Protein AF-A0A5W3FKN4-F1 (afdb_monomer)

Mean predicted aligned error: 4.11 Å

pLDDT: mean 94.87, std 6.56, range [64.62, 98.44]

Structure (mmCIF, N/CA/C/O backbone):
data_AF-A0A5W3FKN4-F1
#
_entry.id   AF-A0A5W3FKN4-F1
#
loop_
_atom_site.group_PDB
_atom_site.id
_atom_site.type_symbol
_atom_site.label_atom_id
_atom_site.label_alt_id
_atom_site.label_comp_id
_atom_site.label_asym_id
_atom_site.label_entity_id
_atom_site.label_seq_id
_atom_site.pdbx_PDB_ins_code
_atom_site.Cartn_x
_atom_site.Cartn_y
_atom_site.Cartn_z
_atom_site.occupancy
_atom_site.B_iso_or_equiv
_atom_site.auth_seq_id
_atom_site.auth_comp_id
_atom_site.auth_asym_id
_atom_site.auth_atom_id
_atom_site.pdbx_PDB_model_num
ATOM 1 N N . MET A 1 1 ? -19.319 17.137 8.234 1.00 64.62 1 MET A N 1
ATOM 2 C CA . MET A 1 1 ? -19.265 15.810 8.885 1.00 64.62 1 MET A CA 1
ATOM 3 C C . MET A 1 1 ? -17.883 15.662 9.498 1.00 64.62 1 MET A C 1
ATOM 5 O O . MET A 1 1 ? -16.916 15.670 8.745 1.00 64.62 1 MET A O 1
ATOM 9 N N . SER A 1 2 ? -17.763 15.624 10.826 1.00 82.06 2 SER A N 1
ATOM 10 C CA . SER A 1 2 ? -16.471 15.313 11.454 1.00 82.06 2 SER A CA 1
ATOM 11 C C . SER A 1 2 ? -16.233 13.809 11.337 1.00 82.06 2 SER A C 1
ATOM 13 O O . SER A 1 2 ? -17.174 13.042 11.531 1.00 82.06 2 SER A O 1
ATOM 15 N N . LYS A 1 3 ? -15.020 13.380 10.972 1.00 86.00 3 LYS A N 1
ATOM 16 C CA . LYS A 1 3 ? -14.685 11.949 10.972 1.00 86.00 3 LYS A CA 1
ATOM 17 C C . LYS A 1 3 ? -14.671 11.448 12.416 1.00 86.00 3 LYS A C 1
ATOM 19 O O . LYS A 1 3 ? -14.185 12.146 13.303 1.00 86.00 3 LYS A O 1
ATOM 24 N N . GLU A 1 4 ? -15.205 10.253 12.636 1.00 90.62 4 GLU A N 1
ATOM 25 C CA . GLU A 1 4 ? -15.150 9.592 13.939 1.00 90.62 4 GLU A CA 1
ATOM 26 C C . GLU A 1 4 ? -13.699 9.341 14.372 1.00 90.62 4 GLU A C 1
ATOM 28 O O . GLU A 1 4 ? -12.783 9.247 13.546 1.00 90.62 4 GLU A O 1
ATOM 33 N N . LYS A 1 5 ? -13.483 9.239 15.688 1.00 91.19 5 LYS A N 1
ATOM 34 C CA . LYS A 1 5 ? -12.168 8.926 16.247 1.00 91.19 5 LYS A CA 1
ATOM 35 C C . LYS A 1 5 ? -11.783 7.497 15.854 1.00 91.19 5 LYS A C 1
ATOM 37 O O . LYS A 1 5 ? -12.498 6.549 16.157 1.00 91.19 5 LYS A O 1
ATOM 42 N N . PHE A 1 6 ? -10.637 7.349 15.195 1.00 93.00 6 PHE A N 1
ATOM 43 C CA . PHE A 1 6 ? -10.126 6.041 14.802 1.00 93.00 6 PHE A CA 1
ATOM 44 C C . PHE A 1 6 ? -9.509 5.311 16.002 1.00 93.00 6 PHE A C 1
ATOM 46 O O . PHE A 1 6 ? -8.502 5.757 16.553 1.00 93.00 6 PHE A O 1
ATOM 53 N N . GLU A 1 7 ? -10.090 4.172 16.372 1.00 94.31 7 GLU A N 1
ATOM 54 C CA . GLU A 1 7 ? -9.567 3.283 17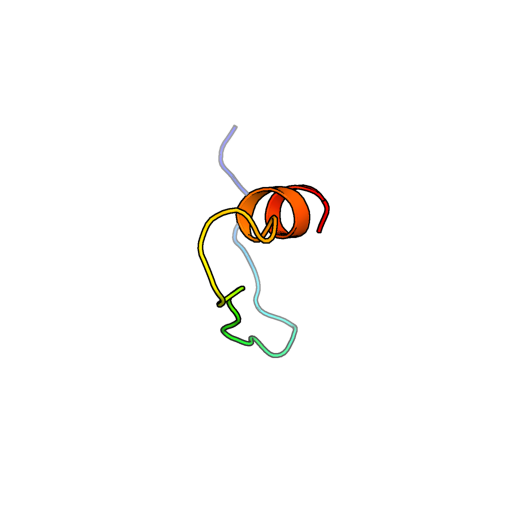.411 1.00 94.31 7 GLU A CA 1
ATOM 55 C C . GLU A 1 7 ? -8.738 2.151 16.774 1.00 94.31 7 GLU A C 1
ATOM 57 O O . GLU A 1 7 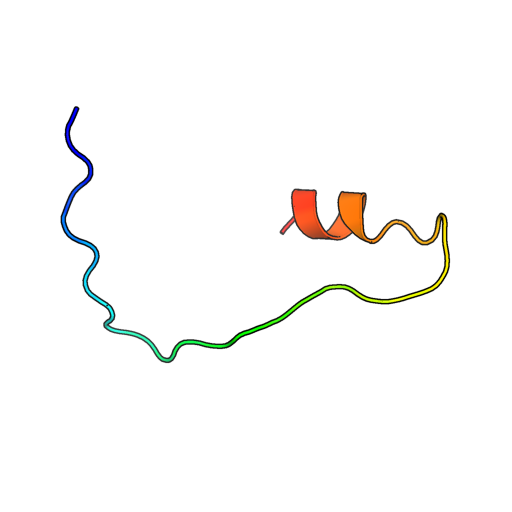? -9.225 1.370 15.953 1.00 94.31 7 GLU A O 1
ATOM 62 N N . ARG A 1 8 ? -7.455 2.053 17.143 1.00 93.31 8 ARG A N 1
ATOM 63 C CA . ARG A 1 8 ? -6.510 1.053 16.610 1.00 93.31 8 ARG A CA 1
ATOM 64 C C . ARG A 1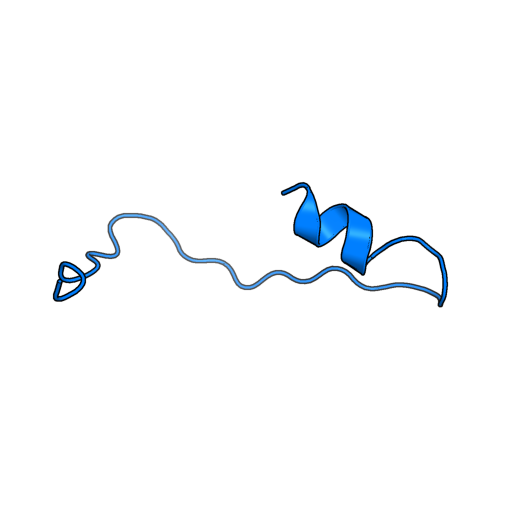 8 ? -6.630 -0.280 17.349 1.00 93.31 8 ARG A C 1
ATOM 66 O O . ARG A 1 8 ? -5.820 -0.587 18.216 1.00 93.31 8 ARG A O 1
ATOM 73 N N . TH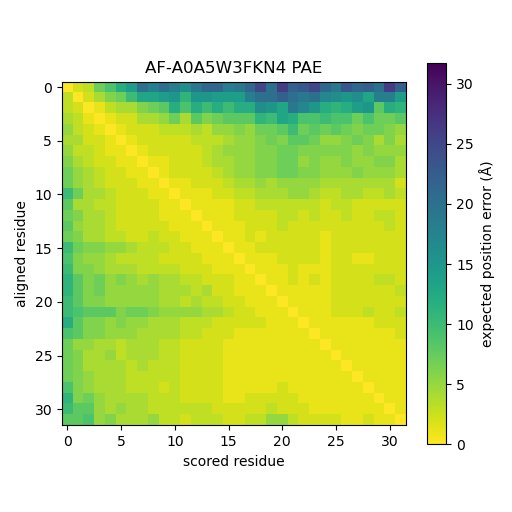R A 1 9 ? -7.619 -1.090 16.991 1.00 96.88 9 THR A N 1
ATOM 74 C CA . THR A 1 9 ? -7.84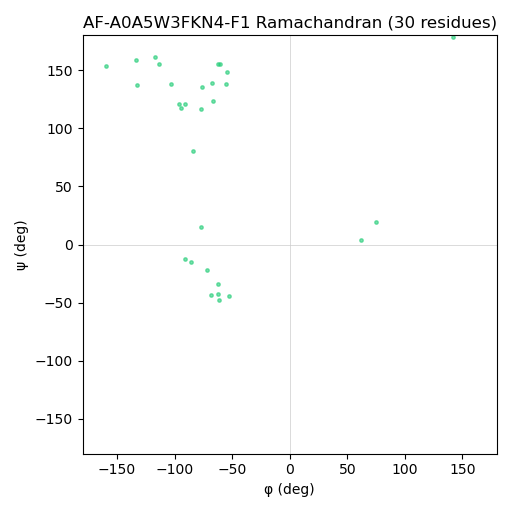6 -2.404 17.628 1.00 96.88 9 THR A CA 1
ATOM 75 C C . THR A 1 9 ? -7.034 -3.549 17.018 1.00 96.88 9 THR A C 1
ATOM 77 O O . THR A 1 9 ? -6.923 -4.614 17.621 1.00 96.88 9 THR A O 1
ATOM 80 N N . LYS A 1 10 ? -6.462 -3.351 15.824 1.00 96.25 10 LYS A N 1
ATOM 81 C CA . LYS A 1 10 ? -5.706 -4.367 15.075 1.00 96.25 10 LYS A CA 1
ATOM 82 C C . LYS A 1 10 ? -4.220 -4.001 14.966 1.00 96.25 10 LYS A C 1
ATOM 84 O O . LYS A 1 10 ? -3.895 -2.810 14.986 1.00 96.25 10 LYS A O 1
ATOM 89 N N . PRO A 1 11 ? -3.323 -4.993 14.786 1.00 97.00 11 PRO A N 1
ATOM 90 C CA . PRO A 1 11 ? -1.927 -4.738 14.449 1.00 97.00 11 PRO A CA 1
ATOM 91 C C . PRO A 1 11 ? -1.798 -3.884 13.185 1.00 97.00 11 PRO A C 1
ATOM 93 O O . PRO A 1 11 ? -2.516 -4.084 12.206 1.00 97.00 11 PRO A O 1
ATOM 96 N N . HIS A 1 12 ? -0.871 -2.932 13.215 1.00 96.88 12 HIS A N 1
ATOM 97 C CA . HIS A 1 12 ? -0.595 -2.022 12.110 1.00 96.88 12 HIS A CA 1
ATOM 98 C C . HIS A 1 12 ? 0.683 -2.440 11.385 1.00 96.88 12 HIS A C 1
ATOM 100 O O . HIS A 1 12 ? 1.681 -2.755 12.032 1.00 96.88 12 HIS A O 1
ATOM 106 N N . VAL A 1 13 ? 0.673 -2.381 10.053 1.00 97.56 13 VAL A N 1
ATOM 107 C CA . VAL A 1 13 ? 1.830 -2.722 9.219 1.00 97.56 13 VAL A CA 1
ATOM 108 C C . VAL A 1 13 ? 2.045 -1.631 8.174 1.00 97.56 13 VAL A C 1
ATOM 110 O O . VAL A 1 13 ? 1.091 -1.162 7.559 1.00 97.56 13 VAL A O 1
ATOM 113 N N . ASN A 1 14 ? 3.304 -1.243 7.969 1.00 97.38 14 ASN A N 1
ATOM 114 C CA . ASN A 1 14 ? 3.711 -0.339 6.896 1.00 97.38 14 ASN A CA 1
ATOM 115 C C . ASN A 1 14 ? 4.084 -1.164 5.659 1.00 97.38 14 ASN A C 1
ATOM 117 O O . ASN A 1 14 ? 4.995 -1.987 5.735 1.00 97.38 14 ASN A O 1
ATOM 121 N N . VAL A 1 15 ? 3.407 -0.937 4.535 1.00 97.06 15 VAL A N 1
ATOM 122 C CA . VAL A 1 15 ? 3.649 -1.647 3.268 1.00 97.06 15 VAL A CA 1
ATOM 123 C C . VAL A 1 15 ? 3.709 -0.670 2.098 1.00 97.06 15 VAL A C 1
ATOM 125 O O . VAL A 1 15 ? 3.199 0.447 2.183 1.00 97.06 15 VAL A O 1
ATOM 128 N N . GLY A 1 16 ? 4.329 -1.093 0.997 1.00 97.19 16 GLY A N 1
ATOM 129 C CA . GLY A 1 16 ? 4.387 -0.320 -0.237 1.00 97.19 16 GLY A CA 1
ATOM 130 C C . GLY A 1 16 ? 4.698 -1.191 -1.450 1.00 97.1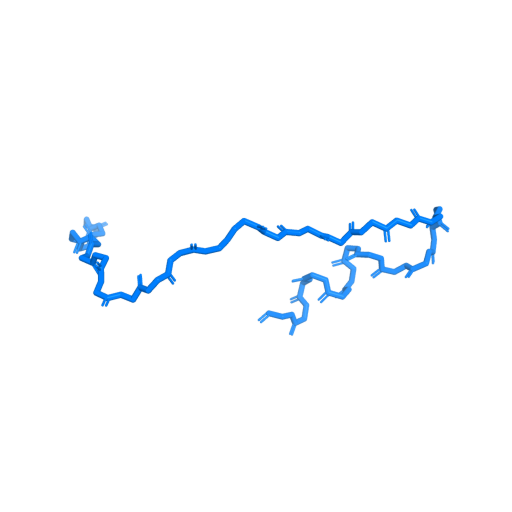9 16 GLY A C 1
ATOM 131 O O . GLY A 1 16 ? 5.334 -2.238 -1.331 1.00 97.19 16 GLY A O 1
ATOM 132 N N . THR A 1 17 ? 4.251 -0.740 -2.621 1.00 98.00 17 THR A N 1
ATOM 133 C CA . THR A 1 17 ? 4.467 -1.423 -3.903 1.00 98.00 17 THR A CA 1
ATOM 134 C C . THR A 1 17 ? 5.716 -0.855 -4.586 1.00 98.00 17 THR A C 1
ATOM 136 O O . THR A 1 17 ? 5.747 0.324 -4.936 1.00 98.00 17 THR A O 1
ATOM 139 N N . ILE A 1 18 ? 6.748 -1.678 -4.799 1.00 97.56 18 ILE A N 1
ATOM 140 C CA . ILE A 1 18 ? 8.038 -1.288 -5.412 1.00 97.56 18 ILE A CA 1
ATOM 141 C C . ILE A 1 18 ? 8.291 -2.034 -6.734 1.00 97.56 18 ILE A C 1
ATOM 143 O O . ILE A 1 18 ? 7.653 -3.047 -7.000 1.00 97.56 18 ILE A O 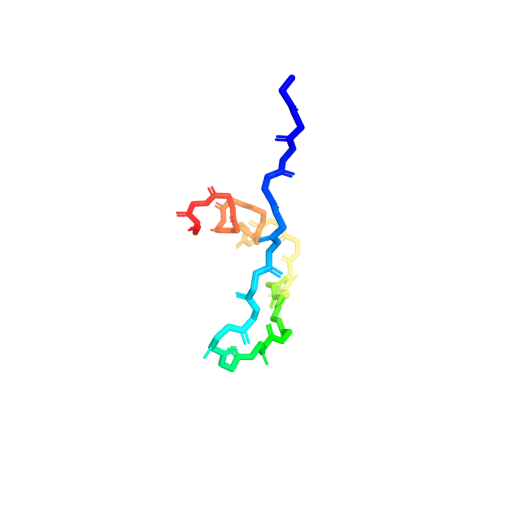1
ATOM 147 N N . GLY A 1 19 ? 9.201 -1.535 -7.585 1.00 97.19 19 GLY A N 1
ATOM 148 C CA . GLY A 1 19 ? 9.547 -2.169 -8.873 1.00 97.19 19 GLY A CA 1
ATOM 149 C C . GLY A 1 19 ? 9.804 -1.199 -10.038 1.00 97.19 19 GLY A C 1
ATOM 150 O O . GLY A 1 19 ? 9.659 0.016 -9.894 1.00 97.19 19 GLY A O 1
ATOM 151 N N . HIS A 1 20 ? 10.153 -1.743 -11.208 1.00 98.25 20 HIS A N 1
ATOM 152 C CA . HIS A 1 20 ? 10.517 -0.995 -12.426 1.00 98.25 20 HIS A CA 1
ATOM 153 C C . HIS A 1 20 ? 9.375 -0.117 -12.971 1.00 98.25 20 HIS A C 1
ATOM 155 O O . HIS A 1 20 ? 8.206 -0.378 -12.677 1.00 98.25 20 HIS A O 1
ATOM 161 N N . VAL A 1 21 ? 9.699 0.946 -13.720 1.00 97.81 21 VAL A N 1
ATOM 162 C CA . VAL A 1 21 ? 8.705 1.830 -14.365 1.00 97.81 21 VAL A CA 1
ATOM 163 C C . VAL A 1 21 ? 7.740 1.013 -15.239 1.00 97.81 21 VAL A C 1
ATOM 165 O O . VAL A 1 21 ? 8.074 -0.077 -15.684 1.00 97.81 21 VAL A O 1
ATOM 168 N N . ASP A 1 22 ? 6.494 1.468 -15.361 1.00 97.19 22 ASP A N 1
ATOM 169 C CA . ASP A 1 22 ? 5.429 0.827 -16.155 1.00 97.19 22 ASP A CA 1
ATOM 170 C C . ASP A 1 22 ? 4.979 -0.592 -15.750 1.00 97.19 22 ASP A C 1
ATOM 172 O O . ASP A 1 22 ? 4.043 -1.132 -16.328 1.00 97.19 22 ASP A O 1
ATOM 176 N N . HIS A 1 23 ? 5.501 -1.165 -14.659 1.00 98.31 23 HIS A N 1
ATOM 177 C CA . HIS A 1 23 ? 5.028 -2.454 -14.116 1.00 98.31 23 HIS A CA 1
ATOM 178 C C . HIS A 1 23 ? 3.703 -2.368 -13.322 1.00 98.31 23 HIS A C 1
ATOM 180 O O . HIS A 1 23 ? 3.376 -3.260 -12.544 1.00 98.31 23 HIS A O 1
ATOM 186 N N . GLY A 1 24 ? 2.947 -1.273 -13.441 1.00 98.00 24 GLY A N 1
ATOM 187 C CA . GLY A 1 24 ? 1.593 -1.194 -12.873 1.00 98.00 24 GLY A CA 1
ATOM 188 C C . GLY A 1 24 ? 1.485 -1.028 -11.349 1.00 98.00 24 GLY A C 1
ATOM 189 O O . GLY A 1 24 ? 0.420 -1.272 -10.795 1.00 98.00 24 GLY A O 1
ATOM 190 N N . LYS A 1 25 ? 2.538 -0.571 -10.654 1.00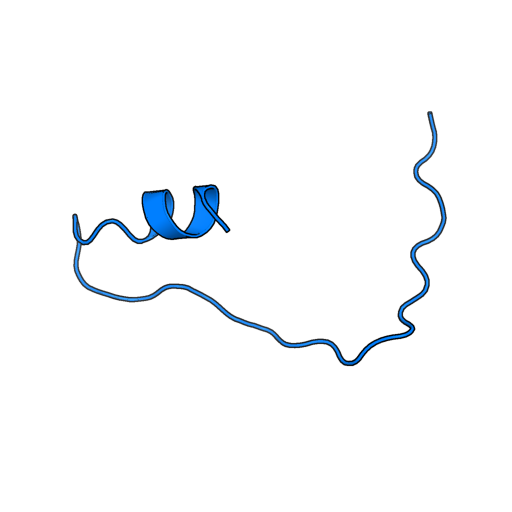 98.44 25 LYS A N 1
ATOM 191 C CA . LYS A 1 25 ? 2.528 -0.368 -9.186 1.00 98.44 25 LYS A CA 1
ATOM 192 C C . LYS A 1 25 ? 1.362 0.504 -8.700 1.00 98.44 25 LYS A C 1
ATOM 194 O O . LYS A 1 25 ? 0.711 0.159 -7.723 1.00 98.44 25 LYS A O 1
ATOM 199 N N . THR A 1 26 ? 1.084 1.608 -9.398 1.00 98.19 26 THR A N 1
ATOM 200 C CA . THR A 1 26 ? -0.024 2.523 -9.072 1.00 98.19 26 THR A CA 1
ATOM 201 C C . THR A 1 26 ? -1.382 1.877 -9.318 1.00 98.19 26 THR A C 1
ATOM 203 O O . THR A 1 26 ? -2.265 1.979 -8.473 1.00 98.19 26 THR A O 1
ATOM 206 N N . THR A 1 27 ? -1.538 1.179 -10.447 1.00 98.38 27 THR A N 1
ATOM 207 C CA . THR A 1 27 ? -2.780 0.480 -10.800 1.00 98.38 27 THR A CA 1
ATOM 208 C C . THR A 1 27 ? -3.108 -0.607 -9.784 1.00 98.38 27 THR A C 1
ATOM 210 O O . THR A 1 27 ? -4.251 -0.705 -9.352 1.00 98.38 27 THR A O 1
ATOM 213 N N . LEU A 1 28 ? -2.103 -1.378 -9.355 1.00 98.19 28 LEU A N 1
ATOM 214 C CA . LEU A 1 28 ? -2.271 -2.394 -8.320 1.00 98.19 28 LEU A CA 1
ATOM 215 C C . LEU A 1 28 ? -2.710 -1.767 -6.992 1.00 98.19 28 LEU A C 1
ATOM 217 O O . LEU A 1 28 ? -3.681 -2.226 -6.407 1.00 98.19 28 LEU A O 1
ATOM 221 N N . THR A 1 29 ? -2.050 -0.694 -6.543 1.00 97.69 29 THR A N 1
ATOM 222 C CA . THR A 1 29 ? -2.417 -0.005 -5.294 1.00 97.69 29 THR A CA 1
ATOM 223 C C . THR A 1 29 ? -3.823 0.591 -5.339 1.00 97.69 29 THR A C 1
ATOM 225 O O . THR A 1 29 ? -4.495 0.607 -4.320 1.00 97.69 29 THR A O 1
ATOM 228 N N . ALA A 1 30 ? -4.284 1.074 -6.494 1.00 98.12 30 ALA A N 1
ATOM 229 C CA . ALA A 1 30 ? -5.635 1.620 -6.633 1.00 98.12 30 ALA A CA 1
ATOM 230 C C . ALA A 1 30 ? -6.740 0.547 -6.590 1.00 98.12 30 ALA A C 1
ATOM 232 O O . ALA A 1 30 ? -7.893 0.879 -6.328 1.00 98.12 30 ALA A O 1
ATOM 233 N N . ALA A 1 31 ? -6.401 -0.711 -6.884 1.00 97.88 31 ALA A N 1
ATOM 234 C CA . ALA A 1 31 ? -7.337 -1.832 -6.876 1.00 97.88 31 ALA A CA 1
ATOM 235 C C . ALA A 1 31 ? -7.421 -2.561 -5.519 1.00 97.88 31 ALA A C 1
ATOM 237 O O . ALA A 1 31 ? -8.321 -3.383 -5.344 1.00 97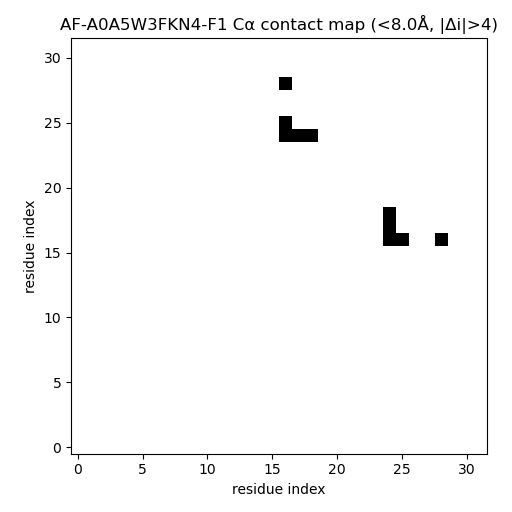.88 31 ALA A O 1
ATOM 238 N N . ILE A 1 32 ? -6.486 -2.291 -4.600 1.00 95.31 32 ILE A N 1
ATOM 239 C CA . ILE A 1 32 ? -6.448 -2.817 -3.223 1.00 95.31 32 ILE A CA 1
ATOM 240 C C . ILE A 1 32 ? -7.285 -1.918 -2.311 1.00 95.31 32 ILE A C 1
ATOM 242 O O . ILE A 1 32 ? -8.079 -2.478 -1.522 1.00 95.31 32 ILE A O 1
#

Foldseek 3Di:
DDDDDDDCPDDDDDDAFDDDPPPCRVVVVVVD

InterPro domains:
  IPR000795 Translational (tr)-type GTP-binding domain [PF00009] (10-32)
  IPR027417 P-loop containing nucleoside triphosphate hydrolase [G3DSA:3.40.50.300] (1-32)
  IPR027417 P-loop containing nucleoside triphosphate hydrolase [SSF52540] (3-32)

Solvent-accessible surface area (backbone atoms only — not comparable to full-atom values): 2532 Å² total; per-residue (Å²): 135,82,80,77,85,86,76,86,86,64,93,83,82,92,83,83,78,84,80,68,85,92,70,46,54,67,62,54,62,74,73,109

Sequence (32 aa):
MSKEKFERTKPHVNVGTIGHVDHGKTTLTAAI

Secondary structure (DSSP, 8-state):
-PPPPPP--S---------STTS-HHHHHHH-

Radius of gyration: 14.86 Å; Cα contacts (8 Å, |Δi|>4): 5; chains: 1; bounding box: 30×20×34 Å

Organism: Salmonella typhimurium (NCBI:txid90371)